Protein AF-A0A0D3JM43-F1 (afdb_monomer)

Secondary structure (DSSP, 8-state):
-HHHHHHHTT-EEEE-TT-HHHHHHHHTTHHHHHTTS-EEE-STTSTT--HHHHHHTT--SSSEEEETTEEEES---HHHHHHHHT-

InterPro domains:
  IPR036249 Thioredoxin-like superfamily [SSF52833] (13-83)

Sequence (87 aa):
GLAEHLSRSGAKFYGAYWCGFCLKQRAMFGAGGSRRLPYVECAEGGYQADAALCEARRVTGYPSWEIGGKLYSGMKSLPELQRLSGF

Radius of gyration: 11.77 Å; Cα contacts (8 Å, |Δi|>4): 150; chains: 1; bounding box: 25×22×28 Å

Solvent-accessible surface area (backbone atoms only — not comparable to full-atom values): 4903 Å² total; per-residue (Å²): 106,71,32,51,48,40,36,74,70,67,26,36,38,37,24,34,91,85,35,66,57,34,54,52,53,37,55,77,47,40,81,72,31,45,76,42,44,38,67,42,32,38,35,86,94,39,84,84,42,42,41,67,58,34,54,77,70,63,64,87,59,70,19,22,33,36,41,91,91,41,80,41,75,45,76,68,56,70,71,53,51,33,66,66,65,72,108

Structure (mmCIF, N/CA/C/O backbone):
data_AF-A0A0D3JM43-F1
#
_entry.id   AF-A0A0D3JM43-F1
#
loop_
_atom_site.group_PDB
_atom_site.id
_atom_site.type_symbol
_atom_site.label_atom_id
_atom_site.label_alt_id
_atom_site.label_comp_id
_atom_site.label_asym_id
_atom_site.label_entity_id
_atom_site.label_seq_id
_atom_site.pdbx_PDB_ins_code
_atom_site.Cartn_x
_atom_site.Cartn_y
_atom_site.Cartn_z
_atom_site.occupancy
_atom_site.B_iso_or_equiv
_atom_site.auth_seq_id
_atom_site.auth_comp_id
_atom_site.auth_asym_id
_atom_site.auth_atom_id
_atom_site.pdbx_PDB_model_num
ATOM 1 N N . GLY A 1 1 ? 0.678 -2.528 18.658 1.00 94.88 1 GLY A N 1
ATOM 2 C CA . GLY A 1 1 ? 0.181 -1.312 17.992 1.00 94.88 1 GLY A CA 1
ATOM 3 C C . GLY A 1 1 ? -0.611 -1.704 16.763 1.00 94.88 1 GLY A C 1
ATOM 4 O O . GLY A 1 1 ? -0.829 -2.891 16.539 1.00 94.88 1 GLY A O 1
ATOM 5 N N . LEU A 1 2 ? -1.061 -0.724 15.976 1.00 98.31 2 LEU A N 1
ATOM 6 C CA . LEU A 1 2 ? -1.912 -0.994 14.812 1.00 98.31 2 LEU A CA 1
ATOM 7 C C . LEU A 1 2 ? -1.226 -1.902 13.774 1.00 98.31 2 LEU A C 1
ATOM 9 O O . LEU A 1 2 ? -1.870 -2.793 13.235 1.00 98.31 2 LEU A O 1
ATOM 13 N N . ALA A 1 3 ? 0.081 -1.736 13.536 1.00 98.31 3 ALA A N 1
ATOM 14 C CA . ALA A 1 3 ? 0.829 -2.587 12.605 1.00 98.31 3 ALA A CA 1
ATOM 15 C C . ALA A 1 3 ? 0.826 -4.066 13.030 1.00 98.31 3 ALA A C 1
ATOM 17 O O . ALA A 1 3 ? 0.550 -4.942 12.217 1.00 98.31 3 ALA A O 1
ATOM 18 N N . GLU A 1 4 ? 1.084 -4.351 14.310 1.00 98.00 4 GLU A N 1
ATOM 19 C CA . GLU A 1 4 ? 1.062 -5.723 14.828 1.00 98.00 4 GLU A CA 1
ATOM 20 C C . GLU A 1 4 ? -0.343 -6.325 14.810 1.00 98.00 4 GLU A C 1
ATOM 22 O O . GLU A 1 4 ? -0.489 -7.514 14.542 1.00 98.00 4 GLU A O 1
ATOM 27 N N . HIS A 1 5 ? -1.372 -5.519 15.083 1.00 98.31 5 HIS A N 1
ATOM 28 C CA . HIS A 1 5 ? -2.763 -5.963 14.986 1.00 98.31 5 HIS A CA 1
ATOM 29 C C . HIS A 1 5 ? -3.147 -6.338 13.556 1.00 98.31 5 HIS A C 1
ATOM 31 O O . HIS A 1 5 ? -3.712 -7.406 13.336 1.00 98.31 5 HIS A O 1
ATOM 37 N N . LEU A 1 6 ? -2.788 -5.508 12.573 1.00 98.56 6 LEU A N 1
ATOM 38 C CA . LEU A 1 6 ? -3.006 -5.808 11.155 1.00 98.56 6 LEU A CA 1
ATOM 39 C C . LEU A 1 6 ? -2.333 -7.133 10.767 1.00 98.56 6 LEU A C 1
ATOM 41 O O . LEU A 1 6 ? -2.976 -8.001 10.187 1.00 98.56 6 LEU A O 1
ATOM 45 N N . SER A 1 7 ? -1.083 -7.344 11.178 1.00 97.69 7 SER A N 1
ATOM 46 C CA . SER A 1 7 ? -0.382 -8.606 10.913 1.00 97.69 7 SER A CA 1
ATOM 47 C C . SER A 1 7 ? -1.029 -9.812 11.599 1.00 97.69 7 SER A C 1
ATOM 49 O O . SER A 1 7 ? -1.198 -10.856 10.975 1.00 97.69 7 SER A O 1
ATOM 51 N N . ARG A 1 8 ? -1.447 -9.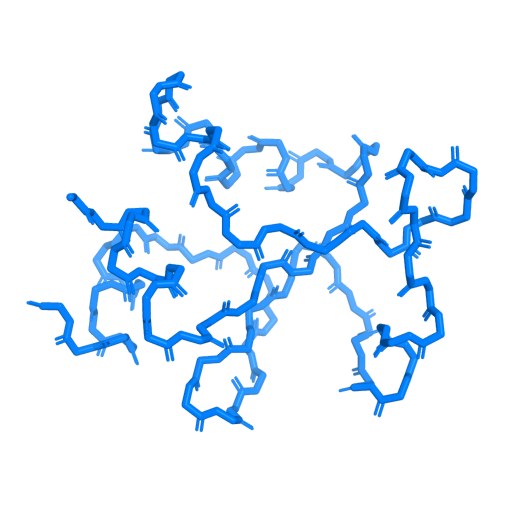686 12.865 1.00 97.88 8 ARG A N 1
ATOM 52 C CA . ARG A 1 8 ? -2.094 -10.781 13.615 1.00 97.88 8 ARG A CA 1
ATOM 53 C C . ARG A 1 8 ? -3.513 -11.094 13.143 1.00 97.88 8 ARG A C 1
ATOM 55 O O . ARG A 1 8 ? -3.942 -12.233 13.273 1.00 97.88 8 ARG A O 1
ATOM 62 N N . SER A 1 9 ? -4.227 -10.106 12.610 1.00 97.69 9 SER A N 1
ATOM 63 C CA . SER A 1 9 ? -5.575 -10.279 12.049 1.00 97.69 9 SER A CA 1
ATOM 64 C C . SER A 1 9 ? -5.573 -10.902 10.649 1.00 97.69 9 SER A C 1
ATOM 66 O O . SER A 1 9 ? -6.638 -11.159 10.094 1.00 97.69 9 SER A O 1
ATOM 68 N N . GLY A 1 10 ? -4.393 -11.158 10.070 1.00 97.62 10 GLY A N 1
ATOM 69 C CA . GLY A 1 10 ? -4.263 -11.711 8.723 1.00 97.62 10 GLY A CA 1
ATOM 70 C C . GLY A 1 10 ? -4.518 -10.691 7.614 1.00 97.62 10 GLY A C 1
ATOM 71 O O . GLY A 1 10 ? -4.727 -11.089 6.467 1.00 97.62 10 GLY A O 1
ATOM 72 N N . ALA A 1 11 ? -4.507 -9.390 7.932 1.00 98.56 11 ALA A N 1
ATOM 73 C CA . ALA A 1 11 ? -4.543 -8.357 6.909 1.00 98.56 11 ALA A CA 1
ATOM 74 C C . ALA A 1 11 ? -3.305 -8.454 6.008 1.00 98.56 11 ALA A C 1
ATOM 76 O O . ALA A 1 11 ? -2.244 -8.897 6.445 1.00 98.56 11 ALA A O 1
ATOM 77 N N . LYS A 1 12 ? -3.423 -7.997 4.762 1.00 98.69 12 LYS A N 1
ATOM 78 C CA . LYS A 1 12 ? -2.303 -7.910 3.818 1.00 98.69 12 LYS A CA 1
ATOM 79 C C . LYS A 1 12 ? -2.240 -6.530 3.198 1.00 98.69 12 LYS A C 1
ATOM 81 O O . LYS A 1 12 ? -3.264 -5.965 2.822 1.00 98.69 12 LYS A O 1
ATOM 86 N N . PHE A 1 13 ? -1.029 -6.007 3.089 1.00 98.75 13 PHE A N 1
ATOM 87 C CA . PHE A 1 13 ? -0.719 -4.725 2.481 1.00 98.75 13 PHE A CA 1
ATOM 88 C C . PHE A 1 13 ? 0.051 -4.967 1.184 1.00 98.75 13 PHE A C 1
ATOM 90 O O . PHE A 1 13 ? 1.258 -5.185 1.196 1.00 98.75 13 PHE A O 1
ATOM 97 N N . TYR A 1 14 ? -0.658 -4.946 0.065 1.00 98.81 14 TYR A N 1
ATOM 98 C CA . TYR A 1 14 ? -0.099 -5.165 -1.261 1.00 98.81 14 TYR A CA 1
ATOM 99 C C . TYR A 1 14 ? 0.484 -3.873 -1.816 1.00 98.81 14 TYR A C 1
ATOM 101 O O . TYR A 1 14 ? -0.195 -2.839 -1.858 1.00 98.81 14 TYR A O 1
ATOM 109 N N . GLY A 1 15 ? 1.724 -3.927 -2.287 1.00 98.44 15 GLY A N 1
ATOM 110 C CA . GLY A 1 15 ? 2.341 -2.788 -2.945 1.00 98.44 15 GLY A CA 1
ATOM 111 C C . GLY A 1 15 ? 3.513 -3.173 -3.826 1.00 98.44 15 GLY A C 1
ATOM 112 O O . GLY A 1 15 ? 3.761 -4.344 -4.081 1.00 98.44 15 GLY A O 1
ATOM 113 N N . ALA A 1 16 ? 4.212 -2.146 -4.293 1.00 98.31 16 ALA A N 1
ATOM 114 C CA . ALA A 1 16 ? 5.445 -2.281 -5.048 1.00 98.31 16 ALA A CA 1
ATOM 115 C C . ALA A 1 16 ? 6.568 -1.496 -4.362 1.00 98.31 16 ALA A C 1
ATOM 117 O O . ALA A 1 16 ? 6.318 -0.399 -3.848 1.00 98.31 16 ALA A O 1
ATOM 118 N N . TYR A 1 17 ? 7.808 -1.986 -4.400 1.00 96.62 17 TYR A N 1
ATOM 119 C CA . TYR A 1 17 ? 8.936 -1.305 -3.744 1.00 96.62 17 TYR A CA 1
ATOM 120 C C . TYR A 1 17 ? 9.153 0.134 -4.255 1.00 96.62 17 TYR A C 1
ATOM 122 O O . TYR A 1 17 ? 9.551 1.015 -3.493 1.00 96.62 17 TYR A O 1
ATOM 130 N N . TRP A 1 18 ? 8.855 0.385 -5.533 1.00 96.69 18 TRP A N 1
ATOM 131 C CA . TRP A 1 18 ? 8.971 1.690 -6.196 1.00 96.69 18 TRP A CA 1
ATOM 132 C C . TRP A 1 18 ? 7.711 2.564 -6.067 1.00 96.69 18 TRP A C 1
ATOM 134 O O . TRP A 1 18 ? 7.701 3.718 -6.496 1.00 96.69 18 TRP A O 1
ATOM 144 N N . CYS A 1 19 ? 6.627 2.051 -5.479 1.00 97.88 19 CYS A N 1
ATOM 145 C CA . CYS A 1 19 ? 5.357 2.769 -5.383 1.00 97.88 19 CYS A CA 1
ATOM 146 C C . CYS A 1 19 ? 5.418 3.872 -4.310 1.00 97.88 19 CYS A C 1
ATOM 148 O O . CYS A 1 19 ? 5.402 3.614 -3.103 1.00 97.88 19 CYS A O 1
ATOM 150 N N . GLY A 1 20 ? 5.398 5.137 -4.742 1.00 98.31 20 GLY A N 1
ATOM 151 C CA . GLY A 1 20 ? 5.467 6.296 -3.842 1.00 98.31 20 GLY A CA 1
ATOM 152 C C . GLY A 1 20 ? 4.330 6.366 -2.812 1.00 98.31 20 GLY A C 1
ATOM 153 O O . GLY A 1 20 ? 4.556 6.738 -1.661 1.00 98.31 20 GLY A O 1
ATOM 154 N N . PHE A 1 21 ? 3.111 5.958 -3.175 1.00 98.38 21 PHE A N 1
ATOM 155 C CA . PHE A 1 21 ? 1.990 5.875 -2.229 1.00 98.38 21 PHE A CA 1
ATOM 156 C C . PHE A 1 21 ? 2.169 4.754 -1.199 1.00 98.38 21 PHE A C 1
ATOM 158 O O . PHE A 1 21 ? 1.761 4.896 -0.050 1.00 98.38 21 PHE A O 1
ATOM 165 N N . CYS A 1 22 ? 2.840 3.669 -1.576 1.00 98.44 22 CYS A N 1
ATOM 166 C CA . CYS A 1 22 ? 3.158 2.558 -0.692 1.00 98.44 22 CYS A CA 1
ATOM 167 C C . CYS A 1 22 ? 4.210 2.986 0.341 1.00 98.44 22 CYS A C 1
ATOM 169 O O . CYS A 1 22 ? 4.060 2.716 1.532 1.00 98.44 22 CYS A O 1
ATOM 171 N N . LEU A 1 23 ? 5.219 3.751 -0.090 1.00 98.19 23 LEU A N 1
ATOM 172 C CA . LEU A 1 23 ? 6.192 4.377 0.808 1.00 98.19 23 LEU A CA 1
ATOM 173 C C . LEU A 1 23 ? 5.513 5.336 1.801 1.00 98.19 23 LEU A C 1
ATOM 175 O O . LEU A 1 23 ? 5.770 5.250 3.002 1.00 98.19 23 LEU A O 1
ATOM 179 N N . LYS A 1 24 ? 4.590 6.187 1.326 1.00 98.50 24 LYS A N 1
ATOM 180 C CA . LYS A 1 24 ? 3.801 7.091 2.184 1.00 98.50 24 LYS A CA 1
ATOM 181 C C . LYS A 1 24 ? 2.937 6.328 3.191 1.00 98.50 24 LYS A C 1
ATOM 183 O O . LYS A 1 24 ? 2.947 6.674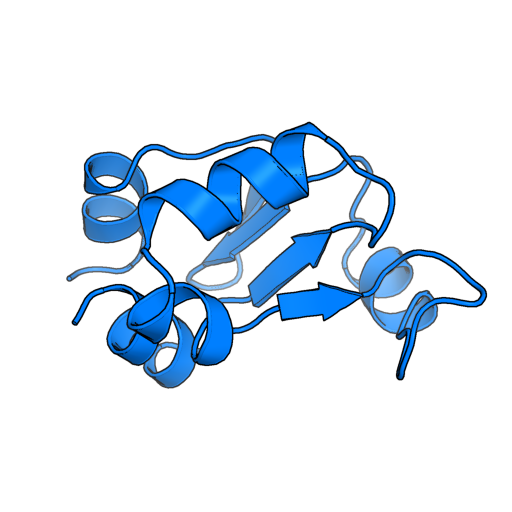 4.368 1.00 98.50 24 LYS A O 1
ATOM 188 N N . GLN A 1 25 ? 2.243 5.273 2.760 1.00 98.56 25 GLN A N 1
ATOM 189 C CA . GLN A 1 25 ? 1.432 4.430 3.641 1.00 98.56 25 GLN A CA 1
ATOM 190 C C . GLN A 1 25 ? 2.271 3.813 4.766 1.00 98.56 25 GLN A C 1
ATOM 192 O O . GLN A 1 25 ? 1.849 3.837 5.920 1.00 98.56 25 GLN A O 1
ATOM 197 N N . ARG A 1 26 ? 3.463 3.285 4.450 1.00 97.94 26 ARG A N 1
ATOM 198 C CA . ARG A 1 26 ? 4.386 2.725 5.453 1.00 97.94 26 ARG A CA 1
ATOM 199 C C . ARG A 1 26 ? 4.842 3.798 6.436 1.00 97.94 26 ARG A C 1
ATOM 201 O O . ARG A 1 26 ? 4.761 3.585 7.641 1.00 97.94 26 ARG A O 1
ATOM 208 N N . ALA A 1 27 ? 5.233 4.972 5.936 1.00 98.19 27 ALA A N 1
ATOM 209 C CA . ALA A 1 27 ? 5.725 6.073 6.762 1.00 98.19 27 ALA A CA 1
ATOM 210 C C . ALA A 1 27 ? 4.740 6.500 7.868 1.00 98.19 27 ALA A C 1
ATOM 212 O O . ALA A 1 27 ? 5.184 6.852 8.960 1.00 98.19 27 ALA A O 1
ATOM 213 N N . MET A 1 28 ? 3.424 6.383 7.642 1.00 98.31 28 MET A N 1
ATOM 214 C CA . MET A 1 28 ? 2.397 6.668 8.660 1.00 98.31 28 MET A CA 1
ATOM 215 C C . MET A 1 28 ? 2.536 5.803 9.926 1.00 98.31 28 MET A C 1
ATOM 217 O O . MET A 1 28 ? 2.098 6.210 10.996 1.00 98.31 28 MET A O 1
ATOM 221 N N . PHE A 1 29 ? 3.161 4.627 9.832 1.00 98.12 29 PHE A N 1
ATOM 222 C CA . PHE A 1 29 ? 3.381 3.713 10.959 1.00 98.12 29 PHE A CA 1
ATOM 223 C C . PHE A 1 29 ? 4.708 3.946 11.699 1.00 98.12 29 PHE A C 1
ATOM 225 O O . PHE A 1 29 ? 5.021 3.229 12.656 1.00 98.12 29 PHE A O 1
ATOM 232 N N . GLY A 1 30 ? 5.519 4.909 11.248 1.00 97.25 30 GLY A N 1
ATOM 233 C CA . GLY A 1 30 ? 6.868 5.142 11.761 1.00 97.25 30 GLY A CA 1
ATOM 234 C C . GLY A 1 30 ? 7.827 3.975 11.492 1.00 97.25 30 GLY A C 1
ATOM 235 O O . GLY A 1 30 ? 7.451 2.932 10.951 1.00 97.25 30 GLY A O 1
ATOM 236 N N . ALA A 1 31 ? 9.097 4.134 11.874 1.00 93.94 31 ALA A N 1
ATOM 237 C CA . ALA A 1 31 ? 10.144 3.149 11.577 1.00 93.94 31 ALA A CA 1
ATOM 238 C C . ALA A 1 31 ? 9.881 1.772 12.218 1.00 93.94 31 ALA A C 1
ATOM 240 O O . ALA A 1 31 ? 10.136 0.743 11.593 1.00 93.94 31 ALA A O 1
ATOM 241 N N . GLY A 1 32 ? 9.355 1.752 13.447 1.00 94.25 32 GLY A N 1
ATOM 242 C CA . GLY A 1 32 ? 9.030 0.517 14.166 1.00 94.25 32 GLY A CA 1
ATOM 243 C C . GLY A 1 32 ? 7.821 -0.209 13.577 1.00 94.25 32 GLY A C 1
ATOM 244 O O . GLY A 1 32 ? 7.904 -1.401 13.286 1.00 94.25 32 GLY A O 1
ATOM 245 N N . GLY A 1 33 ? 6.716 0.509 13.346 1.00 95.38 33 GLY A N 1
ATOM 246 C CA . GLY A 1 33 ? 5.500 -0.079 12.784 1.00 95.38 33 GLY A CA 1
ATOM 247 C C . GLY A 1 33 ? 5.681 -0.520 11.332 1.00 95.38 33 GLY A C 1
ATOM 248 O O . GLY A 1 33 ? 5.245 -1.609 10.973 1.00 95.38 33 GLY A O 1
ATOM 249 N N . SER A 1 34 ? 6.426 0.245 10.524 1.00 95.56 34 SER A N 1
ATOM 250 C CA . SER A 1 34 ? 6.713 -0.087 9.117 1.00 95.56 34 SER A CA 1
ATOM 251 C C . SER A 1 34 ? 7.367 -1.454 8.920 1.00 95.56 34 SER A C 1
ATOM 253 O O . SER A 1 34 ? 7.150 -2.084 7.889 1.00 95.56 34 SER A O 1
ATOM 255 N N . ARG A 1 35 ? 8.192 -1.904 9.876 1.00 94.50 35 ARG A N 1
ATOM 256 C CA . ARG A 1 35 ? 8.875 -3.211 9.821 1.00 94.50 35 ARG A CA 1
ATOM 257 C C . ARG A 1 35 ? 7.961 -4.380 10.176 1.00 94.50 35 ARG A C 1
ATOM 259 O O . ARG A 1 35 ? 8.326 -5.521 9.935 1.00 94.50 35 ARG A O 1
ATOM 266 N N . ARG A 1 36 ? 6.809 -4.098 10.784 1.00 96.69 36 ARG A N 1
ATOM 267 C CA . ARG A 1 36 ? 5.857 -5.098 11.279 1.00 96.69 36 ARG A CA 1
ATOM 268 C C . ARG A 1 36 ? 4.583 -5.164 10.451 1.00 96.69 36 ARG A C 1
ATOM 270 O O . ARG A 1 36 ? 3.712 -5.957 10.786 1.00 96.69 36 ARG A O 1
ATOM 277 N N . LEU A 1 37 ? 4.459 -4.326 9.421 1.00 97.75 37 LEU A N 1
ATOM 278 C CA . LEU A 1 37 ? 3.334 -4.357 8.497 1.00 97.75 37 LEU A CA 1
ATOM 279 C C . LEU A 1 37 ? 3.311 -5.675 7.714 1.00 97.75 37 LEU A C 1
ATOM 281 O O . LEU A 1 37 ? 4.377 -6.149 7.317 1.00 97.75 37 LEU A O 1
ATOM 285 N N . PRO A 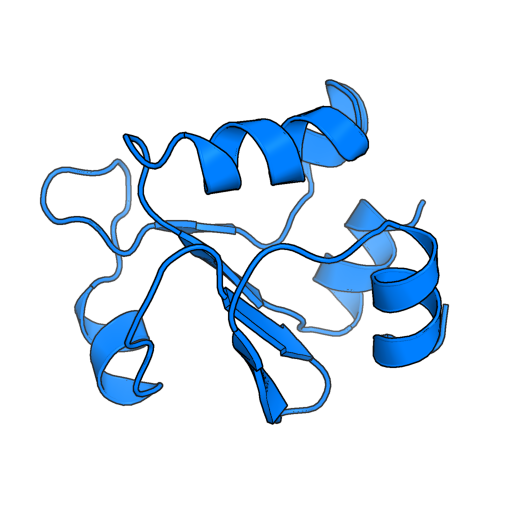1 38 ? 2.121 -6.221 7.417 1.00 98.00 38 PRO A N 1
ATOM 286 C CA . PRO A 1 38 ? 1.986 -7.444 6.635 1.00 98.00 38 PRO A CA 1
ATOM 287 C C . PRO A 1 38 ? 2.112 -7.136 5.134 1.00 98.00 38 PRO A C 1
ATOM 289 O O . PRO A 1 38 ? 1.151 -7.252 4.374 1.00 98.00 38 PRO A O 1
ATOM 292 N N . TYR A 1 39 ? 3.281 -6.642 4.724 1.00 98.38 39 TYR A N 1
ATOM 293 C CA . TYR A 1 39 ? 3.551 -6.216 3.353 1.00 98.38 39 TYR A CA 1
ATOM 294 C C . TYR A 1 39 ? 3.741 -7.410 2.415 1.00 98.38 39 TYR A C 1
ATOM 296 O O . TYR A 1 39 ? 4.480 -8.337 2.736 1.00 98.38 39 TYR A O 1
ATOM 304 N N . VAL A 1 40 ? 3.111 -7.343 1.244 1.00 98.56 40 VAL A N 1
ATOM 305 C CA . VAL A 1 40 ? 3.325 -8.258 0.122 1.00 98.56 40 VAL A CA 1
ATOM 306 C C . VAL A 1 40 ? 3.871 -7.442 -1.043 1.00 98.56 40 VAL A C 1
ATOM 308 O O . VAL A 1 40 ? 3.218 -6.509 -1.519 1.00 98.56 40 VAL A O 1
ATOM 311 N N . GLU A 1 41 ? 5.078 -7.792 -1.477 1.00 98.38 41 GLU A N 1
ATOM 312 C CA . GLU A 1 41 ? 5.730 -7.187 -2.633 1.00 98.38 41 GLU A CA 1
ATOM 313 C C . GLU A 1 41 ? 5.161 -7.793 -3.920 1.00 98.38 41 GLU A C 1
ATOM 315 O O . GLU A 1 41 ? 5.316 -8.985 -4.171 1.00 98.38 41 GLU A O 1
ATOM 320 N N . CYS A 1 42 ? 4.496 -6.974 -4.728 1.00 98.25 42 CYS A N 1
ATOM 321 C CA . CYS A 1 42 ? 3.843 -7.401 -5.961 1.00 98.25 42 CYS A CA 1
ATOM 322 C C . CYS A 1 42 ? 4.655 -7.092 -7.223 1.00 98.25 42 CYS A C 1
ATOM 324 O O . CYS A 1 42 ? 4.297 -7.588 -8.290 1.00 98.25 42 CYS A O 1
ATOM 326 N N . ALA A 1 43 ? 5.696 -6.252 -7.155 1.00 96.62 43 ALA A N 1
ATOM 327 C CA . ALA A 1 43 ? 6.495 -5.939 -8.334 1.00 96.62 43 ALA A CA 1
ATOM 328 C C . ALA A 1 43 ? 7.571 -7.000 -8.572 1.00 96.62 43 ALA A C 1
ATOM 330 O O . ALA A 1 43 ? 8.367 -7.314 -7.685 1.00 96.62 43 ALA A O 1
ATOM 331 N N . GLU A 1 44 ? 7.628 -7.506 -9.804 1.00 92.81 44 GLU A N 1
ATOM 332 C CA . GLU A 1 44 ? 8.714 -8.372 -10.259 1.00 92.81 44 GLU A CA 1
ATOM 333 C C . GLU A 1 44 ? 10.082 -7.715 -10.009 1.00 92.81 44 GLU A C 1
ATOM 335 O O . GLU A 1 44 ? 10.252 -6.502 -10.149 1.00 92.81 44 GLU A O 1
ATOM 340 N N . GLY A 1 45 ? 11.060 -8.518 -9.584 1.00 91.44 45 GLY A N 1
ATOM 341 C CA . GLY A 1 45 ? 12.388 -8.035 -9.186 1.00 91.44 45 GLY A CA 1
ATOM 342 C C . GLY A 1 45 ? 12.456 -7.422 -7.780 1.00 91.44 45 GLY A C 1
ATOM 343 O O . GLY A 1 45 ? 13.553 -7.146 -7.292 1.00 91.44 45 GLY A O 1
ATOM 344 N N . GLY A 1 46 ? 11.320 -7.246 -7.100 1.00 94.75 46 GLY A N 1
ATOM 345 C CA . GLY A 1 46 ? 11.280 -6.910 -5.681 1.00 94.75 46 GLY A CA 1
ATOM 346 C C . GLY A 1 46 ? 11.803 -8.049 -4.795 1.00 94.75 46 GLY A C 1
ATOM 347 O O . GLY A 1 46 ? 11.731 -9.231 -5.139 1.00 94.75 46 GLY A O 1
ATOM 348 N N . TYR A 1 47 ? 12.336 -7.701 -3.622 1.00 95.00 47 TYR A N 1
ATOM 349 C CA . TYR A 1 47 ? 12.812 -8.696 -2.660 1.00 95.00 47 TYR A CA 1
ATOM 350 C C . TYR A 1 47 ? 11.651 -9.568 -2.168 1.00 95.00 47 TYR A C 1
ATOM 352 O O . TYR A 1 47 ? 10.681 -9.041 -1.628 1.00 95.00 47 TYR A O 1
ATOM 360 N N . GLN A 1 48 ? 11.778 -10.889 -2.334 1.00 95.50 48 GLN A N 1
ATOM 361 C CA . GLN A 1 48 ? 10.729 -11.863 -1.997 1.00 95.50 48 GLN A CA 1
ATOM 362 C C . GLN A 1 48 ? 9.364 -11.508 -2.613 1.00 95.50 48 GLN A C 1
ATOM 364 O O . GLN A 1 48 ? 8.326 -11.698 -1.981 1.00 95.50 48 GLN A O 1
ATOM 369 N N . ALA A 1 49 ? 9.379 -10.966 -3.834 1.00 97.06 49 ALA A N 1
ATOM 370 C CA . ALA A 1 49 ? 8.162 -10.651 -4.562 1.00 97.06 49 ALA A CA 1
ATOM 371 C C . ALA A 1 49 ? 7.279 -11.893 -4.751 1.00 97.06 49 ALA A C 1
ATOM 373 O O . ALA A 1 49 ? 7.766 -12.973 -5.084 1.00 97.06 49 ALA A O 1
ATOM 374 N N . ASP A 1 50 ? 5.973 -11.703 -4.586 1.00 97.75 50 ASP A N 1
ATOM 375 C CA . ASP A 1 50 ? 4.934 -12.709 -4.794 1.00 97.75 50 ASP A CA 1
ATOM 376 C C . ASP A 1 50 ? 3.856 -12.139 -5.729 1.00 97.75 50 ASP A C 1
ATOM 378 O O . ASP A 1 50 ? 2.694 -11.925 -5.369 1.00 97.75 50 ASP A O 1
ATOM 382 N N . ALA A 1 51 ? 4.280 -11.829 -6.958 1.00 95.81 51 ALA A N 1
ATOM 383 C CA . ALA A 1 51 ? 3.408 -11.285 -7.997 1.00 95.81 51 ALA A CA 1
ATOM 384 C C . ALA A 1 51 ? 2.231 -12.229 -8.307 1.00 95.81 51 ALA A C 1
ATOM 386 O O . ALA A 1 51 ? 1.106 -11.766 -8.500 1.00 95.81 51 ALA A O 1
ATOM 387 N N . ALA A 1 52 ? 2.464 -13.547 -8.259 1.00 96.69 52 ALA A N 1
ATOM 388 C CA . ALA A 1 52 ? 1.437 -14.565 -8.469 1.00 96.69 52 ALA A CA 1
ATOM 389 C C . ALA A 1 52 ? 0.324 -14.491 -7.409 1.00 96.69 52 ALA A C 1
ATOM 391 O O . ALA A 1 52 ? -0.859 -14.561 -7.749 1.00 96.69 52 ALA A O 1
ATOM 392 N N . LEU A 1 53 ? 0.662 -14.286 -6.128 1.00 97.06 53 LEU A N 1
ATOM 393 C CA . LEU A 1 53 ? -0.344 -14.040 -5.093 1.00 97.06 53 LEU A CA 1
ATOM 394 C C . LEU A 1 53 ? -1.136 -12.757 -5.364 1.00 97.06 53 LEU A C 1
ATOM 396 O O . LEU A 1 53 ? -2.354 -12.745 -5.166 1.00 97.06 53 LEU A O 1
ATOM 400 N N . CYS A 1 54 ? -0.473 -11.681 -5.790 1.00 97.69 54 CYS A N 1
ATOM 401 C CA . CYS A 1 54 ? -1.142 -10.414 -6.085 1.00 97.69 54 CYS A CA 1
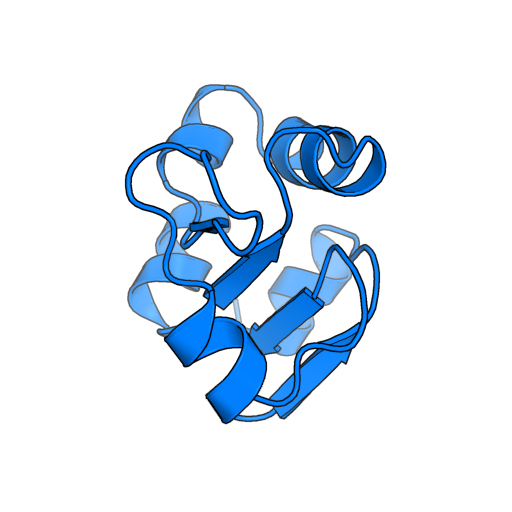ATOM 402 C C . CYS A 1 54 ? -2.125 -10.549 -7.261 1.00 97.69 54 CYS A C 1
ATOM 404 O O . CYS A 1 54 ? -3.254 -10.056 -7.173 1.00 97.69 54 CYS A O 1
ATOM 406 N N . GLU A 1 55 ? -1.746 -11.284 -8.310 1.00 96.75 55 GLU A N 1
ATOM 407 C CA . GLU A 1 55 ? -2.617 -11.613 -9.442 1.00 96.75 55 GLU A CA 1
ATOM 408 C C . GLU A 1 55 ? -3.792 -12.501 -9.013 1.00 96.75 55 GLU A C 1
ATOM 410 O O . GLU A 1 55 ? -4.950 -12.167 -9.275 1.00 96.75 55 GLU A O 1
ATOM 415 N N . ALA A 1 56 ? -3.528 -13.577 -8.264 1.00 97.38 56 ALA A N 1
ATOM 416 C CA . ALA A 1 56 ? -4.564 -14.482 -7.758 1.00 97.38 56 ALA A CA 1
ATOM 417 C C . ALA A 1 56 ? -5.590 -13.757 -6.870 1.00 97.38 56 ALA A C 1
ATOM 419 O O . ALA A 1 56 ? -6.775 -14.101 -6.856 1.00 97.38 56 ALA A O 1
ATOM 420 N N . ARG A 1 57 ? -5.149 -12.725 -6.143 1.00 97.19 57 ARG A N 1
ATOM 421 C CA . ARG A 1 57 ? -6.008 -11.865 -5.320 1.00 97.19 57 ARG A CA 1
ATOM 422 C C . ARG A 1 57 ? -6.662 -10.738 -6.112 1.00 97.19 57 ARG A C 1
ATOM 424 O O . ARG A 1 57 ? -7.530 -10.072 -5.565 1.00 97.19 57 ARG A O 1
ATOM 431 N N . ARG A 1 58 ? -6.336 -10.568 -7.397 1.00 96.38 58 ARG A N 1
ATOM 432 C CA . ARG A 1 58 ? -6.858 -9.519 -8.290 1.00 96.38 58 ARG A CA 1
ATOM 433 C C . ARG A 1 58 ? -6.516 -8.109 -7.805 1.00 96.38 58 ARG A C 1
ATOM 435 O O . ARG A 1 58 ? -7.348 -7.203 -7.850 1.00 96.38 58 ARG A O 1
ATOM 442 N N . VAL A 1 59 ? -5.287 -7.918 -7.329 1.00 97.75 59 VAL A N 1
ATOM 443 C CA . VAL A 1 59 ? -4.765 -6.589 -6.996 1.00 97.75 59 VAL A CA 1
ATOM 444 C C . VAL A 1 59 ? -4.508 -5.824 -8.294 1.00 97.75 59 VAL A C 1
ATOM 446 O O . VAL A 1 59 ? -3.614 -6.166 -9.057 1.00 97.75 59 VAL A O 1
ATOM 449 N N . THR A 1 60 ? -5.294 -4.779 -8.547 1.00 93.94 60 THR A N 1
ATOM 450 C CA . THR A 1 60 ? -5.218 -3.975 -9.783 1.00 93.94 60 THR A CA 1
ATOM 451 C C . THR A 1 60 ? -4.480 -2.649 -9.613 1.00 93.94 60 THR A C 1
ATOM 453 O O . THR A 1 60 ? -4.274 -1.926 -10.585 1.00 93.94 60 THR A O 1
ATOM 456 N N . GLY A 1 61 ? -4.083 -2.300 -8.387 1.00 95.94 61 GLY A N 1
ATOM 457 C CA . GLY A 1 61 ? -3.384 -1.052 -8.106 1.00 95.94 61 GLY A CA 1
ATOM 458 C C . GLY A 1 61 ? -2.743 -1.020 -6.726 1.00 95.94 61 GLY A C 1
ATOM 459 O O . GLY A 1 61 ? -3.137 -1.755 -5.814 1.00 95.94 61 GLY A O 1
ATOM 460 N N . TYR A 1 62 ? -1.752 -0.141 -6.578 1.00 97.94 62 TYR A N 1
ATOM 461 C CA . TYR A 1 62 ? -0.942 -0.034 -5.371 1.00 97.94 62 TYR A CA 1
ATOM 462 C C . TYR A 1 62 ? -1.062 1.347 -4.700 1.00 97.94 62 TYR A C 1
ATOM 464 O O . TYR A 1 62 ? -1.042 2.372 -5.385 1.00 97.94 62 TYR A O 1
ATOM 472 N N . PRO A 1 63 ? -1.106 1.397 -3.358 1.00 98.44 63 PRO A N 1
ATOM 473 C CA . PRO A 1 63 ? -1.268 0.241 -2.486 1.00 98.44 63 PRO A CA 1
ATOM 474 C C . PRO A 1 63 ? -2.684 -0.345 -2.544 1.00 98.44 63 PRO A C 1
ATOM 476 O O . PRO A 1 63 ? -3.625 0.335 -2.946 1.00 98.44 63 PRO A O 1
ATOM 479 N N . SER A 1 64 ? -2.832 -1.582 -2.079 1.00 98.75 64 SER A N 1
ATOM 480 C CA . SER A 1 64 ? -4.124 -2.190 -1.754 1.00 98.75 64 SER A CA 1
ATOM 481 C C . SER A 1 64 ? -4.044 -2.926 -0.419 1.00 98.75 64 SER A C 1
ATOM 483 O O . SER A 1 64 ? -2.991 -3.431 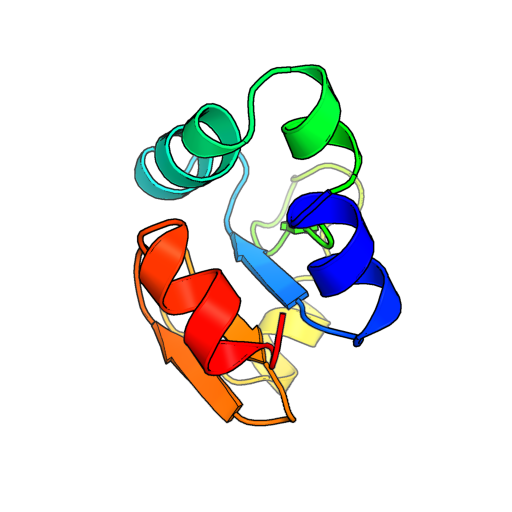-0.039 1.00 98.75 64 SER A O 1
ATOM 485 N N . TRP A 1 65 ? -5.163 -3.000 0.294 1.00 98.81 65 TRP A N 1
ATOM 486 C CA . TRP A 1 65 ? -5.285 -3.707 1.566 1.00 98.81 65 TRP A CA 1
ATOM 487 C C . TRP A 1 65 ? -6.310 -4.831 1.456 1.00 98.81 65 TRP A C 1
ATOM 489 O O . TRP A 1 65 ? -7.440 -4.570 1.062 1.00 98.81 65 TRP A O 1
ATOM 499 N N . GLU A 1 66 ? -5.963 -6.055 1.844 1.00 98.69 66 GLU A N 1
ATOM 500 C CA . GLU A 1 66 ? -6.947 -7.109 2.122 1.00 98.69 66 GLU A CA 1
ATOM 501 C C . GLU A 1 66 ? -7.162 -7.181 3.631 1.00 98.69 66 GLU A C 1
ATOM 503 O O . GLU A 1 66 ? -6.215 -7.413 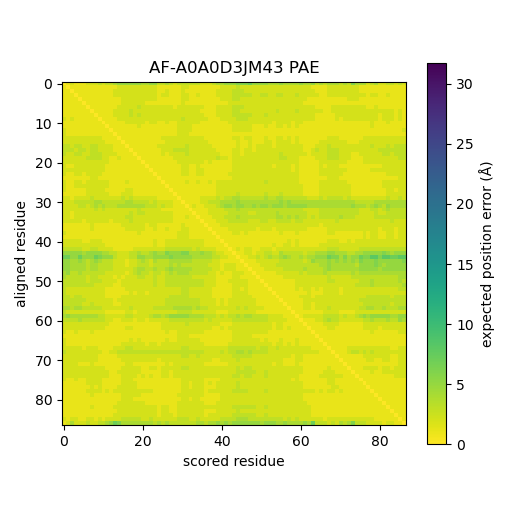4.379 1.00 98.69 66 GLU A O 1
ATOM 508 N N . ILE A 1 67 ? -8.390 -6.941 4.090 1.00 98.62 67 ILE A N 1
ATOM 509 C CA . ILE A 1 67 ? -8.755 -6.964 5.513 1.00 98.62 67 ILE A CA 1
ATOM 510 C C . ILE A 1 67 ? -10.091 -7.694 5.638 1.00 98.62 67 ILE A C 1
ATOM 512 O O . ILE A 1 67 ? -11.058 -7.334 4.965 1.00 98.62 67 ILE A O 1
ATOM 516 N N . GLY A 1 68 ? -10.139 -8.748 6.459 1.00 96.88 68 GLY A N 1
ATOM 517 C CA . GLY A 1 68 ? -11.335 -9.588 6.596 1.00 96.88 68 GLY A CA 1
ATOM 518 C C . GLY A 1 68 ? -11.774 -10.239 5.277 1.00 96.88 68 GLY A C 1
ATOM 519 O O . GLY A 1 68 ? -12.967 -10.348 5.016 1.00 96.88 68 GLY A O 1
ATOM 520 N N . GLY A 1 69 ? -10.821 -10.588 4.403 1.00 96.25 69 GLY A N 1
ATOM 521 C CA . GLY A 1 69 ? -11.084 -11.183 3.085 1.00 96.25 69 GLY A CA 1
ATOM 522 C C . GLY A 1 69 ? -11.607 -10.211 2.019 1.00 96.25 69 GLY A C 1
ATOM 523 O O . GLY A 1 69 ? -11.886 -10.630 0.898 1.00 96.25 69 GLY A O 1
ATOM 524 N N . LYS A 1 70 ? -11.736 -8.915 2.334 1.00 98.06 70 LYS A N 1
ATOM 525 C CA . LYS A 1 70 ? -12.147 -7.879 1.380 1.00 98.06 70 LYS A CA 1
ATOM 526 C C . LYS A 1 70 ? -10.961 -7.016 0.968 1.00 98.06 70 LYS A C 1
ATOM 528 O O . LYS A 1 70 ? -10.210 -6.551 1.822 1.00 98.06 70 LYS A O 1
ATOM 533 N N . LEU A 1 71 ? -10.842 -6.762 -0.335 1.00 98.31 71 LEU A N 1
ATOM 534 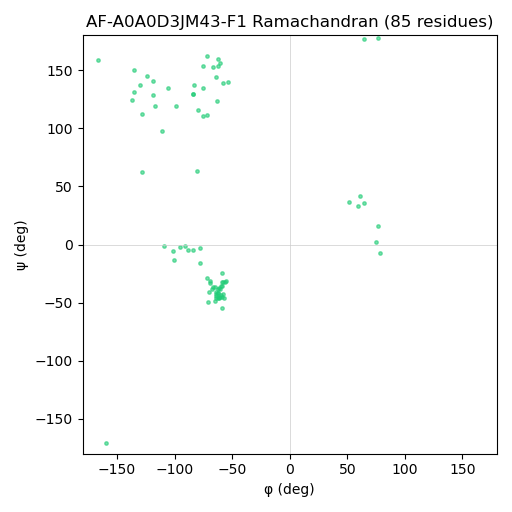C CA . LEU A 1 71 ? -9.866 -5.829 -0.889 1.00 98.31 71 LEU A CA 1
ATOM 535 C C . LEU A 1 71 ? -10.359 -4.379 -0.845 1.00 98.31 71 LEU A C 1
ATOM 537 O O . LEU A 1 71 ? -11.497 -4.069 -1.199 1.00 98.31 71 LEU A O 1
ATOM 541 N N . TYR A 1 72 ? -9.454 -3.490 -0.454 1.00 98.44 72 TYR A N 1
ATOM 542 C CA . TYR A 1 72 ? -9.621 -2.047 -0.392 1.00 98.44 72 TYR A CA 1
ATOM 543 C C . TYR A 1 72 ? -8.460 -1.392 -1.137 1.00 98.44 72 TYR A C 1
ATOM 545 O O . TYR A 1 72 ? -7.315 -1.449 -0.691 1.00 98.44 72 TYR A O 1
ATOM 553 N N . SER A 1 73 ? -8.751 -0.755 -2.267 1.00 98.00 73 SER A N 1
ATOM 554 C CA . SER A 1 73 ? -7.737 -0.082 -3.076 1.00 98.00 73 SER A CA 1
ATOM 555 C C . SER A 1 73 ? -7.291 1.249 -2.466 1.00 98.00 73 SER A C 1
ATOM 557 O O . SER A 1 73 ? -8.040 1.924 -1.747 1.00 98.00 73 SER A O 1
ATOM 559 N N . GLY A 1 74 ? -6.063 1.643 -2.789 1.00 98.12 74 GLY A N 1
ATOM 560 C CA . GLY A 1 74 ? -5.469 2.921 -2.426 1.00 98.12 74 GLY A CA 1
ATOM 561 C C . GLY A 1 74 ? -5.003 3.007 -0.975 1.00 98.12 74 GLY A C 1
ATOM 562 O O . GLY A 1 74 ? -5.173 2.094 -0.163 1.00 98.12 74 GLY A O 1
ATOM 563 N N . MET A 1 75 ? -4.408 4.155 -0.644 1.00 98.38 75 MET A N 1
ATOM 564 C CA . MET A 1 75 ? -3.998 4.448 0.727 1.00 98.38 75 MET A CA 1
ATOM 565 C C . MET A 1 75 ? -5.202 4.456 1.675 1.00 98.38 75 MET A C 1
ATOM 567 O O . MET A 1 75 ? -6.350 4.665 1.268 1.00 98.38 75 MET A O 1
ATOM 571 N N . LYS A 1 76 ? -4.916 4.218 2.951 1.00 98.69 76 LYS A N 1
ATOM 572 C CA . LYS A 1 76 ? -5.865 4.251 4.058 1.00 98.69 76 LYS A CA 1
ATOM 573 C C . LYS A 1 76 ? -5.223 5.012 5.204 1.00 98.69 76 LYS A C 1
ATOM 575 O O . LYS A 1 76 ? -4.075 4.746 5.565 1.00 98.69 76 LYS A O 1
ATOM 580 N N . SER A 1 77 ? -5.948 5.957 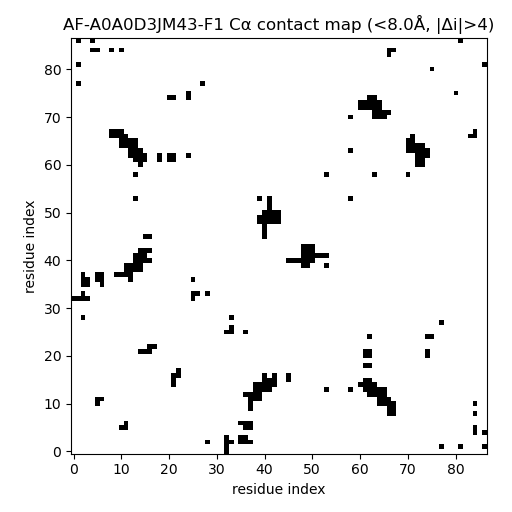5.779 1.00 98.62 77 SER A N 1
ATOM 581 C CA . 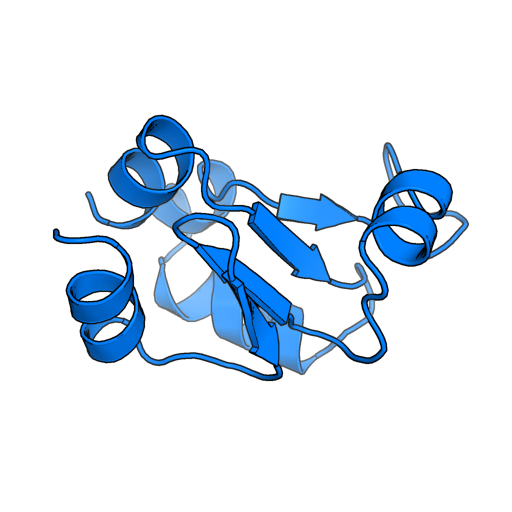SER A 1 77 ? -5.514 6.598 7.017 1.00 98.62 77 SER A CA 1
ATOM 582 C C . SER A 1 77 ? -5.432 5.572 8.158 1.00 98.62 77 SER A C 1
ATOM 584 O O . SER A 1 77 ? -6.051 4.505 8.104 1.00 98.62 77 SER A O 1
ATOM 586 N N . LEU A 1 78 ? -4.676 5.882 9.216 1.00 98.56 78 LEU A N 1
ATOM 587 C CA . LEU A 1 78 ? -4.610 5.004 10.391 1.00 98.56 78 LEU A CA 1
ATOM 588 C C . LEU A 1 78 ? -6.003 4.764 11.017 1.00 98.56 78 LEU A C 1
ATOM 590 O O . LEU A 1 78 ? -6.305 3.599 11.277 1.00 98.56 78 LEU A O 1
ATOM 594 N N . PRO A 1 79 ? -6.887 5.779 11.171 1.00 98.69 79 PRO A N 1
ATOM 595 C CA . PRO A 1 79 ? -8.249 5.556 11.664 1.00 98.69 79 PRO A CA 1
ATOM 596 C C . PRO A 1 79 ? -9.092 4.641 10.769 1.00 98.69 79 PRO A C 1
ATOM 598 O O . PRO A 1 79 ? -9.856 3.815 11.267 1.00 98.69 79 PRO A O 1
ATOM 601 N N . GLU A 1 80 ? -8.945 4.732 9.443 1.00 98.69 80 GLU A N 1
ATOM 602 C CA . GLU A 1 80 ? -9.619 3.798 8.536 1.00 98.69 80 GLU A CA 1
ATOM 603 C C . GLU A 1 80 ? -9.127 2.367 8.742 1.00 98.69 80 GLU A C 1
ATOM 605 O O . GLU A 1 80 ? -9.944 1.453 8.818 1.00 98.69 80 GLU A O 1
ATOM 610 N N . LEU A 1 81 ? -7.813 2.163 8.868 1.00 98.69 81 LEU A N 1
ATOM 611 C CA . LEU A 1 81 ? -7.243 0.838 9.107 1.00 98.69 81 LEU A CA 1
ATOM 612 C C . LEU A 1 81 ? -7.666 0.266 10.462 1.00 98.69 81 LEU A C 1
ATOM 614 O O . LEU A 1 81 ? -7.948 -0.928 10.533 1.00 98.69 81 LEU A O 1
ATOM 618 N N . GLN A 1 82 ? -7.781 1.092 11.505 1.00 98.56 82 GLN A N 1
ATOM 619 C CA . GLN A 1 82 ? -8.340 0.677 12.799 1.00 98.56 82 GLN A CA 1
ATOM 620 C C . GLN A 1 82 ? -9.775 0.173 12.637 1.00 98.56 82 GLN A C 1
ATOM 622 O O . GLN A 1 82 ? -10.068 -0.980 12.948 1.00 98.56 82 GLN A O 1
ATOM 627 N N . ARG A 1 83 ? -10.643 0.995 12.034 1.00 98.56 83 ARG A N 1
ATOM 628 C CA . ARG A 1 83 ? -12.053 0.654 11.809 1.00 98.56 83 ARG A CA 1
ATOM 629 C C . ARG A 1 83 ? -12.222 -0.603 10.953 1.00 98.56 83 ARG A C 1
ATOM 631 O O . ARG A 1 83 ? -13.073 -1.432 11.250 1.00 98.56 83 ARG A O 1
ATOM 638 N N . LEU A 1 84 ? -11.447 -0.736 9.876 1.00 98.44 84 LEU A N 1
ATOM 639 C CA . LEU A 1 84 ? -11.537 -1.878 8.961 1.00 98.44 84 LEU A CA 1
ATOM 640 C C . LEU A 1 84 ? -11.043 -3.182 9.596 1.00 98.44 84 LEU A C 1
ATOM 642 O O . LEU A 1 84 ? -11.559 -4.241 9.253 1.00 98.44 84 LEU A O 1
ATOM 646 N N . SER A 1 85 ? -10.052 -3.110 10.489 1.00 98.12 85 SER A N 1
ATOM 647 C CA . SER A 1 85 ? -9.442 -4.282 11.132 1.00 98.12 85 SER A CA 1
ATOM 648 C C . SER A 1 85 ? -10.025 -4.624 12.505 1.00 98.12 85 SER A C 1
ATOM 650 O O . SER A 1 85 ? -9.595 -5.608 13.104 1.00 98.12 85 SER A O 1
ATOM 652 N N . GLY A 1 86 ? -10.978 -3.838 13.015 1.00 97.25 86 GLY A N 1
ATOM 653 C CA . GLY A 1 86 ? -11.552 -4.041 14.349 1.00 97.25 86 GLY A CA 1
ATOM 654 C C . GLY A 1 86 ? -10.534 -3.850 15.476 1.00 97.25 86 GLY A C 1
ATOM 655 O O . GLY A 1 86 ? -10.551 -4.612 16.439 1.00 97.25 86 GLY A O 1
ATOM 656 N N . PHE A 1 87 ? -9.610 -2.900 15.302 1.00 95.69 87 PHE A N 1
ATOM 657 C CA . PHE A 1 87 ? -8.696 -2.445 16.354 1.00 95.69 87 PHE A CA 1
ATOM 658 C C . PHE A 1 87 ? -9.432 -1.554 17.353 1.00 95.69 87 PHE A C 1
ATOM 660 O O . PHE A 1 87 ? -9.213 -1.743 18.568 1.00 95.69 87 PHE A O 1
#

Mean predicted aligned error: 1.9 Å

Nearest PDB structures (foldseek):
  3kp8-assembly1_A  TM=9.063E-01  e=1.247E-09  Synechococcus sp. JA-2-3B'a(2-13)
  4nv5-assembly1_A  TM=9.125E-01  e=1.809E-08  Synechococcus sp. JA-2-3B'a(2-13)
  4nv6-assembly1_A  TM=9.130E-01  e=2.675E-08  Synechococcus sp. JA-2-3B'a(2-13)
  4nv5-assembly2_B  TM=9.133E-01  e=3.048E-08  Synechococcus sp. JA-2-3B'a(2-13)
  4nv2-assembly1_A  TM=9.136E-01  e=6.245E-08  Synechococcus sp. JA-2-3B'a(2-13)

pLDDT: mean 97.42, std 1.5, range [91.44, 98.81]

Foldseek 3Di:
DLLQLCVVQVKEWEAAPPDPQSVVLLPLLPPVSSVSHRYAHQDPVDDVHDVVVCVVLVPPDPTWMQEPNDIDDGHDHSVRSCVRNVD

Organism: Emiliania huxleyi (strain CCMP1516) (NCBI:txid280463)